Protein AF-A0AAV9EFB7-F1 (afdb_monomer)

Secondary structure (DSSP, 8-state):
--SHHHHHHHTT-HHHHHHHHHHTT-HHHHHHHHHHHHHTT-HHHHHHHHHHHHHH-

Structure (mmCIF, N/CA/C/O backbone):
data_AF-A0AAV9EFB7-F1
#
_entry.id   AF-A0AAV9EFB7-F1
#
loop_
_atom_site.group_PDB
_atom_site.id
_atom_site.type_symbol
_atom_site.label_atom_id
_atom_site.label_alt_id
_atom_site.label_comp_id
_atom_site.label_asym_id
_atom_site.label_entity_id
_atom_site.label_seq_id
_atom_site.pdbx_PDB_ins_code
_atom_site.Cartn_x
_atom_site.Cartn_y
_atom_site.Cartn_z
_atom_site.occupancy
_atom_site.B_iso_or_equiv
_atom_site.auth_seq_id
_atom_site.auth_comp_id
_atom_site.auth_asym_id
_atom_site.auth_atom_id
_atom_site.pdbx_PDB_model_num
ATOM 1 N N . MET A 1 1 ? -15.981 -11.640 -5.381 1.00 43.16 1 MET A N 1
ATOM 2 C CA . MET A 1 1 ? -15.579 -10.571 -6.330 1.00 43.16 1 MET A CA 1
ATOM 3 C C . MET A 1 1 ? -14.073 -10.276 -6.202 1.00 43.16 1 MET A C 1
ATOM 5 O O . MET A 1 1 ? -13.713 -9.317 -5.544 1.00 43.16 1 MET A O 1
ATOM 9 N N . LYS A 1 2 ? -13.174 -11.095 -6.778 1.00 50.72 2 LYS A N 1
ATOM 10 C CA . LYS A 1 2 ? -11.701 -10.996 -6.569 1.00 50.72 2 LYS A CA 1
ATOM 11 C C . LYS A 1 2 ? -10.882 -10.707 -7.854 1.00 50.72 2 LYS A C 1
ATOM 13 O O . LYS A 1 2 ? -9.676 -10.895 -7.865 1.00 50.72 2 LYS A O 1
ATOM 18 N N . GLY A 1 3 ? -11.514 -10.270 -8.952 1.00 54.34 3 GLY A N 1
ATOM 19 C CA . GLY A 1 3 ? -10.864 -10.220 -10.282 1.00 54.34 3 GLY A CA 1
ATOM 20 C C . GLY A 1 3 ? -10.304 -8.866 -10.754 1.00 54.34 3 GLY A C 1
ATOM 21 O O . GLY A 1 3 ? -9.384 -8.839 -11.564 1.00 54.34 3 GLY A O 1
ATOM 22 N N . LYS A 1 4 ? -10.825 -7.727 -10.274 1.00 58.31 4 LYS A N 1
ATOM 23 C CA . LYS A 1 4 ? -10.491 -6.402 -10.852 1.00 58.31 4 LYS A CA 1
ATOM 24 C C . LYS A 1 4 ? -9.096 -5.896 -10.472 1.00 58.31 4 LYS A C 1
ATOM 26 O O . LYS A 1 4 ? -8.422 -5.287 -11.296 1.00 58.31 4 LYS A O 1
ATOM 31 N N . VAL A 1 5 ? -8.658 -6.169 -9.244 1.00 58.16 5 VAL A N 1
ATOM 32 C CA . VAL A 1 5 ? -7.337 -5.754 -8.744 1.00 58.16 5 VAL A CA 1
ATOM 33 C C . VAL A 1 5 ? -6.231 -6.541 -9.450 1.00 58.16 5 VAL A C 1
ATOM 35 O O . VAL A 1 5 ? -5.274 -5.942 -9.931 1.00 58.16 5 VAL A O 1
ATOM 38 N N . LEU A 1 6 ? -6.420 -7.856 -9.612 1.00 59.78 6 LEU A N 1
ATOM 39 C CA . LEU A 1 6 ? -5.475 -8.736 -10.305 1.00 59.78 6 LEU A CA 1
ATOM 40 C C . LEU A 1 6 ? -5.248 -8.311 -11.765 1.00 59.78 6 LEU A C 1
ATOM 42 O O . LEU A 1 6 ? -4.109 -8.197 -12.204 1.00 59.78 6 LEU A O 1
ATOM 46 N N . ALA A 1 7 ? -6.319 -8.012 -12.506 1.00 58.03 7 ALA A N 1
ATOM 47 C CA . ALA A 1 7 ? -6.209 -7.602 -13.907 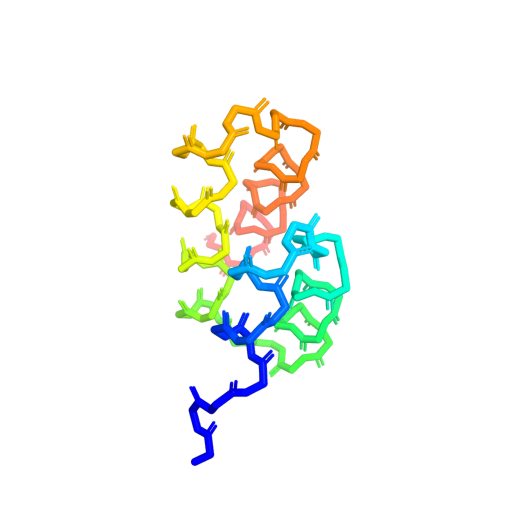1.00 58.03 7 ALA A CA 1
ATOM 48 C C . ALA A 1 7 ? -5.473 -6.258 -14.077 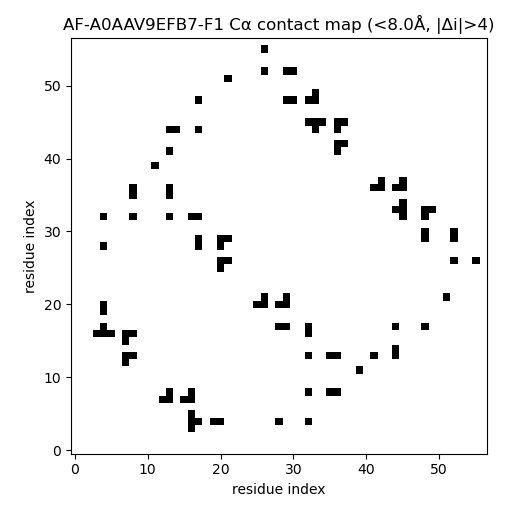1.00 58.03 7 ALA A C 1
ATOM 50 O O . ALA A 1 7 ? -4.663 -6.100 -14.989 1.00 58.03 7 ALA A O 1
ATOM 51 N N . CYS A 1 8 ? -5.710 -5.291 -13.182 1.00 58.88 8 CYS A N 1
ATOM 52 C CA . CYS A 1 8 ? -5.021 -3.998 -13.214 1.00 58.88 8 CYS A CA 1
ATOM 53 C C . CYS A 1 8 ? -3.542 -4.112 -12.819 1.00 58.88 8 CYS A C 1
ATOM 55 O O . CYS A 1 8 ? -2.710 -3.423 -13.404 1.00 58.88 8 CYS A O 1
ATOM 57 N N . VAL A 1 9 ? -3.214 -4.997 -11.874 1.00 57.88 9 VAL A N 1
ATOM 58 C CA . VAL A 1 9 ? -1.836 -5.332 -11.493 1.00 57.88 9 VAL A CA 1
ATOM 59 C C . VAL A 1 9 ? -1.070 -5.936 -12.674 1.00 57.88 9 VAL A C 1
ATOM 61 O O . VAL A 1 9 ? -0.009 -5.433 -13.032 1.00 57.88 9 VAL A O 1
ATOM 64 N N . VAL A 1 10 ? -1.635 -6.961 -13.320 1.00 59.50 10 VAL A N 1
ATOM 65 C CA . VAL A 1 10 ? -0.991 -7.680 -14.435 1.00 59.50 10 VAL A CA 1
ATOM 66 C C . VAL A 1 10 ? -0.834 -6.785 -15.673 1.00 59.50 10 VAL A C 1
ATOM 68 O O . VAL A 1 10 ? 0.113 -6.934 -16.434 1.00 59.50 10 VAL A O 1
ATOM 71 N N . CYS A 1 11 ? -1.717 -5.798 -15.850 1.00 61.59 11 CYS A N 1
ATOM 72 C CA . CYS A 1 11 ? -1.653 -4.826 -16.945 1.00 61.59 11 CYS A CA 1
ATOM 73 C C . CYS A 1 11 ? -0.722 -3.618 -16.661 1.00 61.59 11 CYS A C 1
ATOM 75 O O . CYS A 1 11 ? -0.679 -2.689 -17.466 1.00 61.59 11 CYS A O 1
ATOM 77 N N . GLY A 1 12 ? -0.034 -3.561 -15.510 1.00 64.88 12 GLY A N 1
ATOM 78 C CA . GLY A 1 12 ? 0.845 -2.441 -15.128 1.00 64.88 12 GLY A CA 1
ATOM 79 C C . GLY A 1 12 ? 0.124 -1.196 -14.585 1.00 64.88 12 GLY A C 1
ATOM 80 O O . GLY A 1 12 ? 0.751 -0.180 -14.291 1.00 64.88 12 GLY A O 1
ATOM 81 N N . ARG A 1 13 ? -1.200 -1.251 -14.390 1.00 72.69 13 ARG A N 1
ATOM 82 C CA . ARG A 1 13 ? -2.029 -0.153 -13.851 1.00 72.69 13 ARG A CA 1
ATOM 83 C C . ARG A 1 13 ? -2.263 -0.300 -12.347 1.00 72.69 13 ARG A C 1
ATOM 85 O O . ARG A 1 13 ? -3.390 -0.272 -11.850 1.00 72.69 13 ARG A O 1
ATOM 92 N N . LEU A 1 14 ? -1.160 -0.393 -11.611 1.00 78.94 14 LEU A N 1
ATOM 93 C CA . LEU A 1 14 ? -1.135 -0.557 -10.154 1.00 78.94 14 LEU A CA 1
ATOM 94 C C . LEU A 1 14 ? -1.807 0.605 -9.405 1.00 78.94 14 LEU A C 1
ATOM 96 O O . LEU A 1 14 ? -2.467 0.397 -8.391 1.00 78.94 14 LEU A O 1
ATOM 100 N N . LYS A 1 15 ? -1.727 1.828 -9.942 1.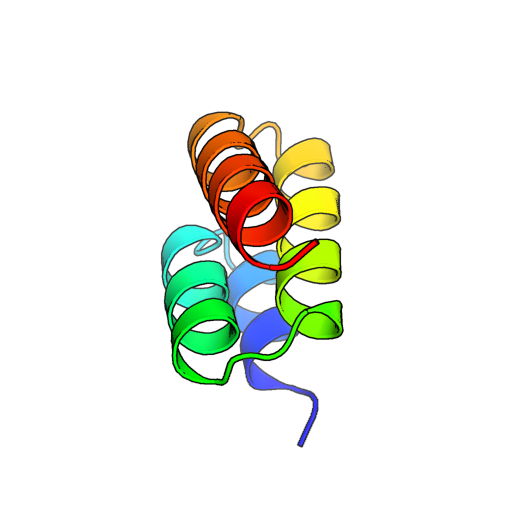00 81.12 15 LYS A N 1
ATOM 101 C CA . LYS A 1 15 ? -2.331 3.025 -9.335 1.00 81.12 15 LYS A CA 1
ATOM 102 C C . LYS A 1 15 ? -3.864 2.946 -9.267 1.00 81.12 15 LYS A C 1
ATOM 104 O O . LYS A 1 15 ? -4.451 3.267 -8.238 1.00 81.12 15 LYS A O 1
ATOM 109 N N . SER A 1 16 ? -4.515 2.471 -10.333 1.00 83.75 16 SER A N 1
ATOM 110 C CA . SER A 1 16 ? -5.972 2.261 -10.350 1.00 83.75 16 SER A CA 1
ATOM 111 C C . SER A 1 16 ? -6.387 1.092 -9.460 1.00 83.75 16 SER A C 1
ATOM 113 O O . SER A 1 16 ? -7.427 1.160 -8.810 1.00 83.75 16 SER A O 1
ATOM 115 N N . ALA A 1 17 ? -5.565 0.038 -9.396 1.00 84.56 17 ALA A N 1
ATOM 116 C CA . ALA A 1 17 ? -5.787 -1.081 -8.486 1.00 84.56 17 ALA A CA 1
ATOM 117 C C . ALA A 1 17 ? -5.791 -0.611 -7.019 1.00 84.56 17 ALA A C 1
ATOM 119 O O . ALA A 1 17 ? -6.730 -0.917 -6.286 1.00 84.56 17 ALA A O 1
ATOM 120 N N . PHE A 1 18 ? -4.807 0.212 -6.632 1.00 85.19 18 PHE A N 1
ATOM 121 C CA . PHE A 1 18 ? -4.745 0.837 -5.310 1.00 85.19 18 PHE A CA 1
ATOM 122 C C . PHE A 1 18 ? -5.964 1.723 -5.032 1.00 85.19 18 PHE A C 1
ATOM 124 O O . PHE A 1 18 ? -6.578 1.580 -3.983 1.00 85.19 18 PHE A O 1
ATOM 131 N N . GLN A 1 19 ? -6.363 2.591 -5.969 1.00 86.19 19 GLN A N 1
ATOM 132 C CA . GLN A 1 19 ? -7.533 3.463 -5.787 1.00 86.19 19 GLN A CA 1
ATOM 133 C C . GLN A 1 19 ? -8.837 2.690 -5.554 1.00 86.19 19 GLN A C 1
ATOM 135 O O . GLN A 1 19 ? -9.689 3.139 -4.792 1.00 86.19 19 GLN A O 1
ATOM 140 N N . ILE A 1 20 ? -9.019 1.541 -6.210 1.00 85.00 20 ILE 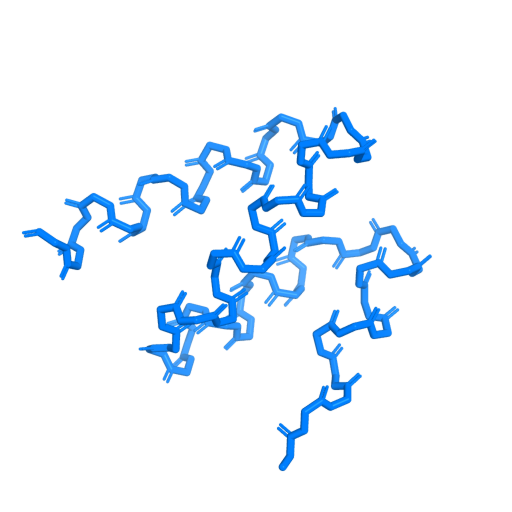A N 1
ATOM 141 C CA . ILE A 1 20 ? -10.192 0.686 -5.987 1.00 85.00 20 ILE A CA 1
ATOM 142 C C . ILE A 1 20 ? -10.104 0.025 -4.608 1.00 85.00 20 ILE A C 1
ATOM 144 O O . ILE A 1 20 ? -11.085 0.037 -3.866 1.00 85.00 20 ILE A O 1
ATOM 148 N N . ALA A 1 21 ? -8.937 -0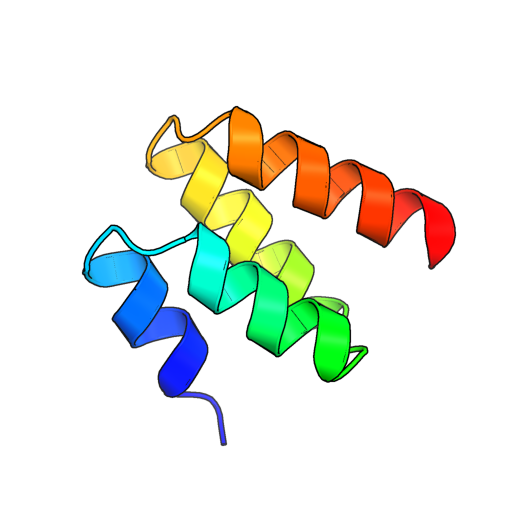.520 -4.256 1.00 86.38 21 ALA A N 1
ATOM 149 C CA . ALA A 1 21 ? -8.714 -1.192 -2.979 1.00 86.38 21 ALA A CA 1
ATOM 150 C C . ALA A 1 21 ? -8.887 -0.239 -1.781 1.00 86.38 21 ALA A C 1
ATOM 152 O O . ALA A 1 21 ? -9.602 -0.569 -0.834 1.00 86.38 21 ALA A O 1
ATOM 153 N N . SER A 1 22 ? -8.319 0.969 -1.864 1.00 86.06 22 SER A N 1
ATOM 154 C CA . SER A 1 22 ? -8.415 1.998 -0.826 1.00 86.06 22 SER A CA 1
ATOM 155 C C . SER A 1 22 ? -9.830 2.560 -0.691 1.00 86.06 22 SER A C 1
ATOM 157 O O . SER A 1 22 ? -10.326 2.672 0.426 1.00 86.06 22 SER A O 1
ATOM 159 N N . ARG A 1 23 ? -10.538 2.829 -1.804 1.00 86.44 23 ARG A N 1
ATOM 160 C CA . ARG A 1 23 ? -11.961 3.235 -1.761 1.00 86.44 23 ARG A CA 1
ATOM 161 C C . ARG A 1 23 ? -12.861 2.153 -1.181 1.00 86.44 23 ARG A C 1
ATOM 163 O O . ARG A 1 23 ? -13.879 2.479 -0.585 1.00 86.44 23 ARG A O 1
ATOM 170 N N . SER A 1 24 ? -12.508 0.885 -1.370 1.00 85.75 24 SER A N 1
ATOM 171 C CA . SER A 1 24 ? -13.258 -0.235 -0.805 1.00 85.75 24 SER A CA 1
ATOM 172 C C . SER A 1 24 ? -12.943 -0.484 0.675 1.00 85.75 24 SER A C 1
ATOM 174 O O . SER A 1 24 ? -13.575 -1.358 1.264 1.00 85.75 24 SER A O 1
ATOM 176 N N . GLY A 1 25 ? -11.958 0.205 1.267 1.00 84.81 25 GLY A N 1
ATOM 177 C CA . GLY A 1 25 ? -11.503 -0.067 2.635 1.00 84.81 25 GLY A CA 1
ATOM 178 C C . GLY A 1 25 ? -10.881 -1.459 2.814 1.00 84.81 25 GLY A C 1
ATOM 179 O O . GLY A 1 25 ? -10.787 -1.959 3.932 1.00 84.81 25 GLY A O 1
ATOM 180 N N . SER A 1 26 ? -10.496 -2.126 1.723 1.00 85.94 26 SER A N 1
ATOM 181 C CA . SER A 1 26 ? -10.076 -3.528 1.745 1.00 85.94 26 SER A CA 1
ATOM 182 C C . SER A 1 26 ? -8.573 -3.620 1.990 1.00 85.94 26 SER A C 1
ATOM 184 O O . SER A 1 26 ? -7.772 -3.573 1.055 1.00 85.94 26 SER A O 1
ATOM 186 N N . VAL A 1 27 ? -8.186 -3.781 3.259 1.00 87.75 27 VAL A N 1
ATOM 187 C CA . VAL A 1 27 ? -6.780 -3.936 3.680 1.00 87.75 27 VAL A CA 1
ATOM 188 C C . VAL A 1 27 ? -6.094 -5.077 2.925 1.00 87.75 27 VAL A C 1
ATOM 190 O O . VAL A 1 27 ? -4.978 -4.905 2.437 1.00 87.75 27 VAL A O 1
ATOM 193 N N . ALA A 1 28 ? -6.784 -6.208 2.748 1.00 86.69 28 ALA A N 1
ATOM 194 C CA . ALA A 1 28 ? -6.254 -7.360 2.022 1.00 86.69 28 ALA A CA 1
ATOM 195 C C . ALA A 1 28 ? -5.918 -7.034 0.556 1.00 86.69 28 ALA A C 1
ATOM 197 O O . ALA A 1 28 ? -4.890 -7.474 0.043 1.00 86.69 28 ALA A O 1
ATOM 198 N N . ASP A 1 29 ? -6.756 -6.244 -0.124 1.00 86.38 29 ASP A N 1
ATOM 199 C CA . ASP A 1 29 ? -6.488 -5.854 -1.509 1.00 86.38 29 ASP A CA 1
ATOM 200 C C . ASP A 1 29 ? -5.369 -4.803 -1.589 1.00 86.38 29 ASP A C 1
ATOM 202 O O . ASP A 1 29 ? -4.550 -4.864 -2.504 1.00 86.38 29 ASP A O 1
ATOM 206 N N . VAL A 1 30 ? -5.269 -3.881 -0.621 1.00 88.56 30 VAL A N 1
ATOM 207 C CA . VAL A 1 30 ? -4.164 -2.904 -0.564 1.00 88.56 30 VAL A CA 1
ATOM 208 C C . VAL A 1 30 ? -2.822 -3.594 -0.294 1.00 88.56 30 VAL A C 1
ATOM 210 O O . VAL A 1 30 ? -1.834 -3.270 -0.951 1.00 88.56 30 VAL A O 1
ATOM 213 N N . GLN A 1 31 ? -2.777 -4.587 0.599 1.00 88.50 31 GLN A N 1
ATOM 214 C CA . GLN A 1 31 ? -1.581 -5.411 0.819 1.00 88.50 31 GLN A CA 1
ATOM 215 C C . GLN A 1 31 ? -1.182 -6.185 -0.441 1.00 88.50 31 GLN A C 1
ATOM 217 O O . GLN A 1 31 ? -0.005 -6.218 -0.801 1.00 88.50 31 GLN A O 1
ATOM 222 N N . TYR A 1 32 ? -2.157 -6.750 -1.158 1.00 85.44 32 TYR A N 1
ATOM 223 C CA . TYR A 1 32 ? -1.889 -7.429 -2.421 1.00 85.44 32 TYR A CA 1
ATOM 224 C C . TYR A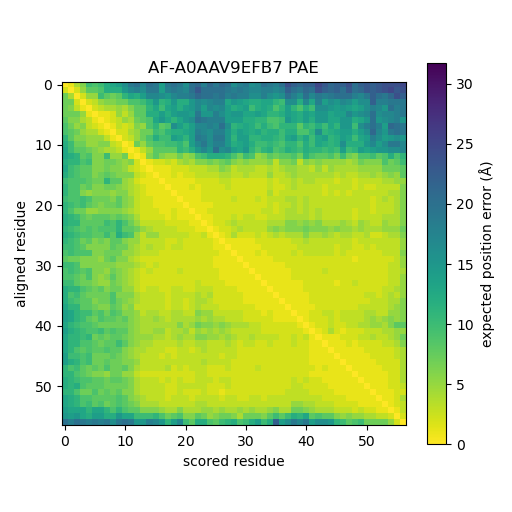 1 32 ? -1.308 -6.471 -3.472 1.00 85.44 32 TYR A C 1
ATOM 226 O O . TYR A 1 32 ? -0.306 -6.789 -4.111 1.00 85.44 32 TYR A O 1
ATOM 234 N N . VAL A 1 33 ? -1.879 -5.269 -3.623 1.00 86.56 33 VAL A N 1
ATOM 235 C CA . VAL A 1 33 ? -1.356 -4.247 -4.547 1.00 8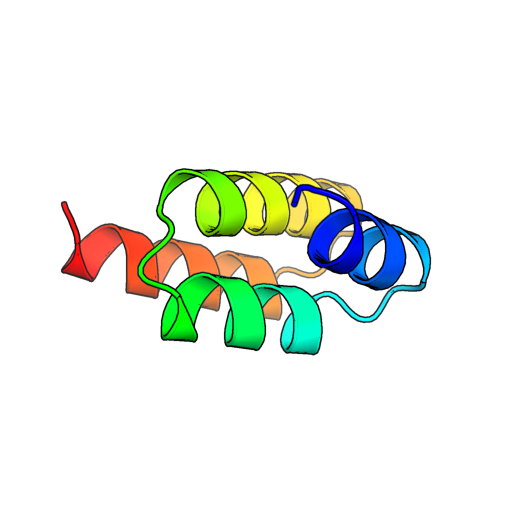6.56 33 VAL A CA 1
ATOM 236 C C . VAL A 1 33 ? 0.039 -3.779 -4.137 1.00 86.56 33 VAL A C 1
ATOM 238 O O . VAL A 1 33 ? 0.881 -3.613 -5.014 1.00 86.56 33 VAL A O 1
ATOM 241 N N . ALA A 1 34 ? 0.317 -3.617 -2.841 1.00 89.06 34 ALA A N 1
ATOM 242 C CA . ALA A 1 34 ? 1.651 -3.282 -2.345 1.00 89.06 34 ALA A CA 1
ATOM 243 C C . ALA A 1 34 ? 2.683 -4.335 -2.764 1.00 89.06 34 ALA A C 1
ATOM 245 O O . ALA A 1 34 ? 3.715 -4.006 -3.345 1.00 89.06 34 ALA A O 1
ATOM 246 N N . GLN A 1 35 ? 2.388 -5.612 -2.528 1.00 86.00 35 GLN A N 1
ATOM 247 C CA . GLN A 1 35 ? 3.300 -6.704 -2.858 1.00 86.00 35 GLN A CA 1
ATOM 248 C C . GLN A 1 35 ? 3.556 -6.791 -4.366 1.00 86.00 35 GLN A C 1
ATOM 250 O O . GLN A 1 35 ? 4.686 -6.971 -4.814 1.00 86.00 35 GLN A O 1
ATOM 255 N N . GLN A 1 36 ? 2.519 -6.564 -5.163 1.00 82.62 36 GLN A N 1
ATOM 256 C CA . GLN A 1 36 ? 2.629 -6.523 -6.616 1.00 82.62 36 GLN A CA 1
ATOM 257 C C . GLN A 1 36 ? 3.392 -5.290 -7.116 1.00 82.62 36 GLN A C 1
ATOM 259 O O . GLN A 1 36 ? 4.200 -5.394 -8.034 1.00 82.62 36 GLN A O 1
ATOM 264 N N . ALA A 1 37 ? 3.198 -4.131 -6.486 1.00 87.50 37 ALA A N 1
ATOM 265 C CA . ALA A 1 37 ? 3.954 -2.923 -6.786 1.00 87.50 37 ALA A CA 1
ATOM 266 C C . ALA A 1 37 ? 5.441 -3.078 -6.452 1.00 87.50 37 ALA A C 1
ATOM 268 O O . ALA A 1 37 ? 6.276 -2.609 -7.219 1.00 87.50 37 ALA A O 1
ATOM 269 N N . LEU A 1 38 ? 5.777 -3.787 -5.371 1.00 84.94 38 LEU A N 1
ATOM 270 C CA . LEU A 1 38 ? 7.156 -4.149 -5.047 1.00 84.94 38 LEU A CA 1
ATOM 271 C C . LEU A 1 38 ? 7.771 -5.034 -6.141 1.00 84.94 38 LEU A C 1
ATOM 273 O O . LEU A 1 38 ? 8.856 -4.734 -6.627 1.00 84.94 38 LEU A O 1
ATOM 277 N N . HIS A 1 39 ? 7.060 -6.080 -6.575 1.00 82.88 39 HIS A N 1
ATOM 278 C CA . HIS A 1 39 ? 7.530 -6.980 -7.637 1.00 82.88 39 HIS A CA 1
ATOM 279 C C . HIS A 1 39 ? 7.687 -6.269 -8.990 1.00 82.88 39 HIS A C 1
ATOM 281 O O . HIS A 1 39 ? 8.615 -6.559 -9.739 1.00 82.88 39 HIS A O 1
ATOM 287 N N . ALA A 1 40 ? 6.805 -5.317 -9.296 1.00 81.38 40 ALA A N 1
ATOM 288 C CA . ALA A 1 40 ? 6.868 -4.501 -10.506 1.00 81.38 40 ALA A CA 1
ATOM 289 C C . ALA A 1 40 ? 7.830 -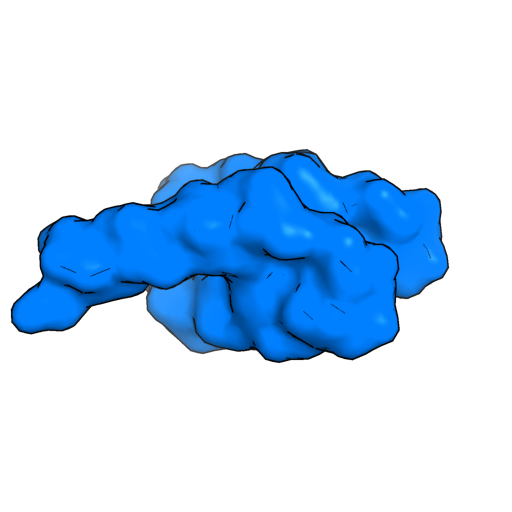3.301 -10.391 1.00 81.38 40 ALA A C 1
ATOM 291 O O . ALA A 1 40 ? 7.886 -2.475 -11.301 1.00 81.38 40 ALA A O 1
ATOM 292 N N . ASN A 1 41 ? 8.543 -3.165 -9.267 1.00 82.75 41 ASN A N 1
ATOM 293 C CA . ASN A 1 41 ? 9.405 -2.026 -8.943 1.00 82.75 41 ASN A CA 1
ATOM 294 C C . ASN A 1 41 ? 8.698 -0.651 -9.026 1.00 82.75 41 ASN A C 1
ATOM 296 O O . ASN A 1 41 ? 9.319 0.393 -9.225 1.00 82.75 41 ASN A O 1
ATOM 300 N N . ALA A 1 42 ? 7.375 -0.633 -8.856 1.00 84.56 42 ALA A N 1
ATOM 301 C CA . ALA A 1 42 ? 6.535 0.557 -8.841 1.00 84.56 42 ALA A CA 1
ATOM 302 C C . ALA A 1 42 ? 6.509 1.175 -7.432 1.00 84.56 42 ALA A C 1
ATOM 304 O O . ALA A 1 42 ? 5.474 1.203 -6.758 1.00 84.56 42 ALA A O 1
ATOM 305 N N . LEU A 1 43 ? 7.670 1.672 -6.992 1.00 85.12 43 LEU A N 1
ATOM 306 C CA . LEU A 1 43 ? 7.898 2.193 -5.636 1.00 85.12 43 LEU A CA 1
ATOM 307 C C . LEU A 1 43 ? 6.883 3.275 -5.230 1.00 85.12 43 LEU A C 1
ATOM 309 O O . LEU A 1 43 ? 6.397 3.278 -4.106 1.00 85.12 43 LEU A O 1
ATOM 313 N N . SER A 1 44 ? 6.461 4.119 -6.174 1.00 86.69 44 SER A N 1
ATOM 314 C CA . SER A 1 44 ? 5.462 5.167 -5.932 1.00 86.69 44 SER A CA 1
ATOM 315 C C . SER A 1 44 ? 4.092 4.632 -5.498 1.00 86.69 44 SER A C 1
ATOM 317 O O . SER A 1 44 ? 3.442 5.227 -4.642 1.00 86.69 44 SER A O 1
ATOM 319 N N . VAL A 1 45 ? 3.632 3.509 -6.061 1.00 86.94 45 VAL A N 1
ATOM 320 C CA . VAL A 1 45 ? 2.363 2.882 -5.650 1.00 86.94 45 VAL A CA 1
ATOM 321 C C . VAL A 1 45 ? 2.545 2.114 -4.345 1.00 86.94 45 VAL A C 1
ATOM 323 O O . VAL A 1 45 ? 1.645 2.120 -3.507 1.00 86.94 45 VAL A O 1
ATOM 326 N N . LEU A 1 46 ? 3.711 1.496 -4.150 1.00 89.00 46 LEU A N 1
ATOM 327 C CA . LEU A 1 46 ? 4.060 0.820 -2.905 1.00 89.00 46 LEU A CA 1
ATOM 328 C C . LEU A 1 46 ? 4.027 1.788 -1.713 1.00 89.00 46 LEU A C 1
ATOM 330 O O . LEU A 1 46 ? 3.426 1.454 -0.693 1.00 89.00 46 LEU A O 1
ATOM 334 N N . ASP A 1 47 ? 4.607 2.982 -1.846 1.00 91.31 47 ASP A N 1
ATOM 335 C CA . ASP A 1 47 ? 4.593 3.995 -0.784 1.00 91.31 47 ASP A CA 1
ATOM 336 C C . ASP A 1 47 ? 3.176 4.482 -0.469 1.00 91.31 47 ASP A C 1
ATOM 338 O O . ASP A 1 47 ? 2.810 4.562 0.703 1.00 91.31 47 ASP A O 1
ATOM 342 N N . MET A 1 48 ? 2.330 4.695 -1.486 1.00 91.31 48 MET A N 1
ATOM 343 C CA . MET A 1 48 ? 0.918 5.021 -1.249 1.00 91.31 48 MET A CA 1
ATOM 344 C C . MET A 1 48 ? 0.186 3.910 -0.489 1.00 91.31 48 MET A C 1
ATOM 346 O O . MET A 1 48 ? -0.582 4.19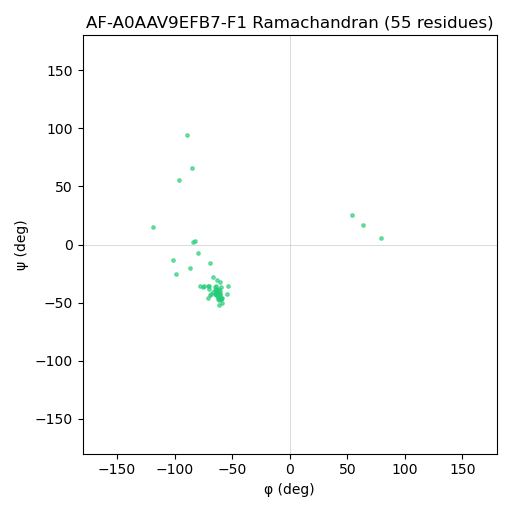5 0.431 1.00 91.31 48 MET A O 1
ATOM 350 N N . CYS A 1 49 ? 0.429 2.643 -0.844 1.00 90.38 49 CYS A N 1
ATOM 351 C CA . CYS A 1 49 ? -0.170 1.512 -0.137 1.00 90.38 49 CYS A CA 1
ATOM 352 C C . CYS A 1 49 ? 0.306 1.453 1.317 1.00 90.38 49 CYS A C 1
ATOM 354 O O . CYS A 1 49 ? -0.510 1.260 2.212 1.00 90.38 49 CYS A O 1
ATOM 356 N N . LYS A 1 50 ? 1.607 1.657 1.562 1.00 90.69 50 LYS A N 1
ATOM 357 C CA . LYS A 1 50 ? 2.183 1.686 2.913 1.00 90.69 50 LYS A CA 1
ATOM 358 C C . LYS A 1 50 ? 1.606 2.817 3.759 1.00 90.69 50 LYS A C 1
ATOM 360 O O . LYS A 1 50 ? 1.208 2.558 4.887 1.00 90.69 50 LYS A O 1
ATOM 365 N N . GLN A 1 51 ? 1.516 4.035 3.222 1.00 91.50 51 GLN A N 1
ATOM 366 C CA . GLN A 1 51 ? 0.909 5.165 3.934 1.00 91.50 51 GLN A CA 1
ATOM 367 C C . GLN A 1 51 ? -0.557 4.905 4.273 1.00 91.50 51 GLN A C 1
ATOM 369 O O . GLN A 1 51 ? -0.985 5.181 5.388 1.00 91.50 51 GLN A O 1
ATOM 374 N N . TRP A 1 52 ? -1.323 4.353 3.331 1.00 91.75 52 TRP A N 1
ATOM 375 C CA . TRP A 1 52 ? -2.725 4.031 3.575 1.00 91.75 52 TRP A CA 1
ATOM 376 C C . TRP A 1 52 ? -2.882 2.946 4.646 1.00 91.75 52 TRP A C 1
ATOM 378 O O . TRP A 1 52 ? -3.711 3.083 5.541 1.00 91.75 52 TRP A O 1
ATOM 388 N N . LEU A 1 53 ? -2.052 1.899 4.599 1.00 87.50 53 LEU A N 1
ATOM 389 C CA . LEU A 1 53 ? -2.041 0.844 5.614 1.00 87.50 53 LEU A CA 1
ATOM 390 C C . LEU A 1 53 ? -1.648 1.384 6.993 1.00 87.50 53 LEU A C 1
ATOM 392 O O . LEU A 1 53 ? -2.266 0.998 7.975 1.00 87.50 53 LEU A O 1
ATOM 396 N N . ALA A 1 54 ? -0.690 2.310 7.059 1.00 88.12 54 ALA A N 1
ATOM 397 C CA . ALA A 1 54 ? -0.275 2.967 8.298 1.00 88.12 54 ALA A CA 1
ATOM 398 C C . ALA A 1 54 ? -1.335 3.917 8.887 1.00 88.12 54 ALA A C 1
ATOM 400 O O . ALA A 1 54 ? -1.213 4.309 10.039 1.00 88.12 54 ALA A O 1
ATOM 401 N N . GLN A 1 55 ? -2.353 4.318 8.116 1.00 84.31 55 GLN A N 1
ATOM 402 C CA . GLN A 1 55 ? -3.524 5.017 8.660 1.00 84.31 55 GLN A CA 1
ATOM 403 C C . GLN A 1 55 ? -4.618 4.063 9.160 1.00 84.31 55 GLN A C 1
ATOM 405 O O . GLN A 1 55 ? -5.492 4.495 9.906 1.00 84.31 55 GLN A O 1
ATOM 410 N N . TYR A 1 56 ? -4.616 2.807 8.705 1.00 76.19 56 TYR A N 1
ATOM 411 C CA . TYR A 1 56 ? -5.645 1.808 9.020 1.00 76.19 56 TYR A CA 1
ATOM 412 C C . TYR A 1 56 ? -5.221 0.796 10.097 1.00 76.19 56 TYR A C 1
ATOM 414 O O . TYR A 1 56 ? -6.081 0.067 10.594 1.00 76.19 56 TYR A O 1
ATOM 422 N N . MET A 1 57 ? -3.930 0.735 10.436 1.00 60.56 57 MET A N 1
ATOM 423 C CA . MET A 1 57 ? -3.359 -0.006 11.569 1.00 60.56 57 MET A CA 1
ATOM 424 C C . MET A 1 57 ? -2.900 0.969 12.644 1.00 60.56 57 MET A C 1
ATOM 426 O O . MET A 1 57 ? -3.083 0.632 13.832 1.00 60.56 57 MET A O 1
#

InterPro domains:
  IPR057946 ZFYVE26-like, TPR repeats [PF25569] (3-54)

pLDDT: mean 79.32, std 12.63, range [43.16, 91.75]

Foldseek 3Di:
DPPPLVVCLVVVNLVVSCVVCLVVVPLPSLVVSLVSCVVVVVVVSNVVSVVSVVVVD

Solvent-accessible surface area (backbone atoms only — not comparable to full-atom values): 3189 Å² total; per-residue (Å²): 144,81,60,69,50,55,55,25,47,78,70,71,39,46,62,61,28,38,54,52,19,59,74,65,70,35,63,72,51,28,51,51,44,25,56,50,19,55,76,68,68,36,58,74,49,24,51,53,34,51,55,53,48,66,73,75,107

Sequence (57 aa):
MKGKVLACVVCGRLKSAFQIASRSGSVADVQYVAQQALHANALSVLDMCKQWLAQYM

Organism: Acorus calamus (NCBI:txid4465)

Nearest PDB structures (foldseek):
  3mkq-assembly1_C  TM=7.977E-01  e=1.824E+00  Saccharomyces cerevisiae YJM789
  8fgw-assembly1_B  TM=8.543E-01  e=2.333E+00  Homo sapiens
  4c8s-assembly1_B  TM=7.079E-01  e=1.613E+00  Saccharomyces cerevisiae
  3mkq-assembly1_E  TM=8.157E-01  e=2.639E+00  Saccharomyces cerevisiae YJM789
  3mkq-assembly1_A  TM=7.923E-01  e=2.985E+00  Saccharomyces cerevisiae YJM789

Radius of gyration: 9.88 Å; Cα contacts (8 Å, |Δi|>4): 56; chains: 1; bounding box: 25×16×28 Å

Mean predicted aligned error: 6.03 Å